Protein AF-A0AAU2Z779-F1 (afdb_monomer_lite)

Foldseek 3Di:
DDDDPPLPDPPWDWDWDDDPFKIWIDTSNPDIDIDGNDPVRVVVVPVVDDDDDPDDDD

pLDDT: mean 82.18, std 14.81, range [52.97, 97.19]

Sequence (58 aa):
MPDYPAWAVEGGTVRWFASPDVLLRVDAGDWLWALGRTAPALDAVRELLSGDWINRPS

Secondary structure (DSSP, 8-state):
-----GGGSTT--EEEEE-SSEEEEEETTTEEEEEESSHHHHHHHHHHS-S--TT---

Radius of gyration: 13.35 Å; chains: 1; bounding box: 41×22×23 Å

Structure (mmCIF, N/CA/C/O backbone):
data_AF-A0AAU2Z779-F1
#
_entry.id   AF-A0AAU2Z779-F1
#
loop_
_atom_site.group_PDB
_atom_site.id
_atom_site.type_symbol
_atom_site.label_atom_id
_atom_site.label_alt_id
_atom_site.label_comp_id
_atom_site.label_asym_id
_atom_site.label_entity_id
_atom_site.label_seq_id
_atom_site.pdbx_PDB_ins_code
_atom_site.Cartn_x
_atom_site.Cartn_y
_atom_site.Cartn_z
_atom_site.occupancy
_atom_site.B_iso_or_equiv
_atom_site.auth_seq_id
_atom_site.auth_comp_id
_atom_site.auth_asym_id
_atom_site.auth_atom_id
_atom_site.pdbx_PDB_model_num
ATOM 1 N N . MET A 1 1 ? 27.963 -13.624 -7.316 1.00 55.22 1 MET A N 1
ATOM 2 C CA . MET A 1 1 ? 27.217 -12.418 -6.889 1.00 55.22 1 MET A CA 1
ATOM 3 C C . MET A 1 1 ? 25.825 -12.877 -6.467 1.00 55.22 1 MET A C 1
ATOM 5 O O . MET A 1 1 ? 25.380 -13.846 -7.073 1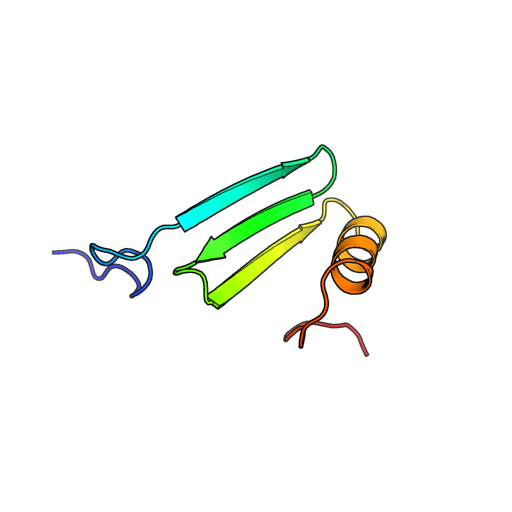.00 55.22 1 MET A O 1
ATOM 9 N N . PRO A 1 2 ? 25.187 -12.316 -5.422 1.00 53.94 2 PRO A N 1
ATOM 10 C CA . PRO A 1 2 ? 23.871 -12.784 -4.980 1.00 53.94 2 PRO A CA 1
ATOM 11 C C . PRO A 1 2 ? 22.829 -12.594 -6.085 1.00 53.94 2 PRO A C 1
ATOM 13 O O . PRO A 1 2 ? 22.906 -11.614 -6.826 1.00 53.94 2 PRO A O 1
ATOM 16 N N . ASP A 1 3 ? 21.884 -13.526 -6.176 1.00 65.12 3 ASP A N 1
ATOM 17 C CA . ASP A 1 3 ? 20.774 -13.469 -7.124 1.00 65.12 3 ASP A CA 1
ATOM 18 C C . ASP A 1 3 ? 19.753 -12.447 -6.608 1.00 65.12 3 ASP A C 1
ATOM 20 O O . ASP A 1 3 ? 19.042 -12.686 -5.628 1.00 65.12 3 ASP A O 1
ATOM 24 N N . TYR A 1 4 ? 19.780 -11.247 -7.182 1.00 56.94 4 TYR A N 1
ATOM 25 C CA . TYR A 1 4 ? 18.859 -10.180 -6.814 1.00 56.94 4 TYR A CA 1
ATOM 26 C C . TYR A 1 4 ? 17.600 -10.265 -7.688 1.00 56.94 4 TYR A C 1
ATOM 28 O O . TYR A 1 4 ? 17.711 -10.488 -8.894 1.00 56.94 4 TYR A O 1
ATOM 36 N N . PRO A 1 5 ? 16.397 -10.059 -7.120 1.00 59.62 5 PRO A N 1
ATOM 37 C CA . PRO A 1 5 ? 15.162 -10.051 -7.898 1.00 59.62 5 PRO A CA 1
ATOM 38 C C . PRO A 1 5 ? 15.207 -9.031 -9.046 1.00 59.62 5 PRO A C 1
ATOM 40 O O . PRO A 1 5 ? 15.798 -7.966 -8.900 1.0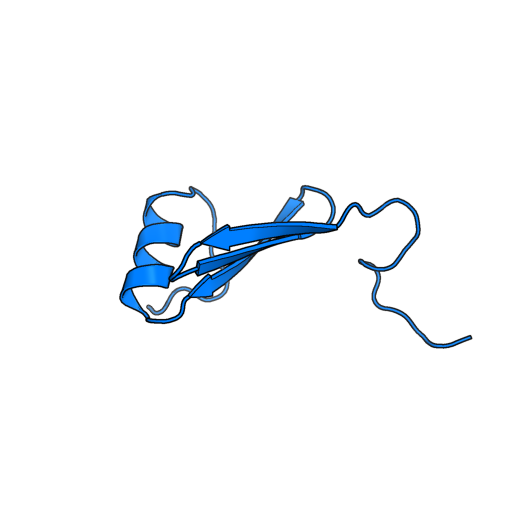0 59.62 5 PRO A O 1
ATOM 43 N N . ALA A 1 6 ? 14.499 -9.300 -10.148 1.00 56.59 6 ALA A N 1
ATOM 44 C CA . ALA A 1 6 ? 14.511 -8.477 -11.367 1.00 56.59 6 ALA A CA 1
ATOM 45 C C . ALA A 1 6 ? 14.121 -6.987 -11.180 1.00 56.59 6 ALA A C 1
ATOM 47 O O . ALA A 1 6 ? 14.425 -6.159 -12.032 1.00 56.59 6 ALA A O 1
ATOM 48 N N . TRP A 1 7 ? 13.483 -6.616 -10.065 1.00 55.03 7 TRP A N 1
ATOM 49 C CA . TRP A 1 7 ? 13.188 -5.217 -9.716 1.00 55.03 7 TRP A CA 1
ATOM 50 C C . TRP A 1 7 ? 14.381 -4.463 -9.101 1.00 55.03 7 TRP A C 1
ATOM 52 O O . TRP A 1 7 ? 14.323 -3.246 -8.960 1.00 55.03 7 TRP A O 1
ATOM 62 N N . ALA A 1 8 ? 15.449 -5.167 -8.720 1.00 55.88 8 ALA A N 1
ATOM 63 C CA . ALA A 1 8 ? 16.696 -4.606 -8.195 1.00 55.88 8 ALA A CA 1
ATOM 64 C C . ALA A 1 8 ? 17.760 -4.392 -9.293 1.00 55.88 8 ALA A C 1
ATOM 66 O O . ALA A 1 8 ? 18.917 -4.103 -8.991 1.00 55.88 8 ALA A O 1
ATOM 67 N N . VAL A 1 9 ? 17.381 -4.562 -10.562 1.00 58.56 9 VAL A N 1
ATOM 68 C CA . VAL A 1 9 ? 18.255 -4.382 -11.727 1.00 58.56 9 VAL A CA 1
ATOM 69 C C . VAL A 1 9 ? 18.406 -2.884 -12.019 1.00 58.56 9 VAL A C 1
ATOM 71 O O . VAL A 1 9 ? 17.444 -2.121 -11.891 1.00 58.56 9 VAL A O 1
ATOM 74 N N . GLU A 1 10 ? 19.613 -2.451 -12.399 1.00 52.97 10 GLU A N 1
ATOM 75 C CA . GLU A 1 10 ? 19.893 -1.055 -12.759 1.00 52.97 10 GLU A CA 1
ATOM 76 C C . GLU A 1 10 ? 18.869 -0.523 -13.781 1.00 52.97 10 GLU A C 1
ATOM 78 O O . GLU A 1 10 ? 18.698 -1.086 -14.860 1.00 52.97 10 GLU A O 1
ATOM 83 N N . GLY A 1 11 ? 18.171 0.562 -13.423 1.00 57.66 11 GLY A N 1
ATOM 84 C CA . GLY A 1 11 ? 17.156 1.224 -14.257 1.00 57.66 11 GLY A CA 1
ATOM 85 C C . GLY A 1 11 ? 15.714 1.105 -13.745 1.00 57.66 11 GLY A C 1
ATOM 86 O O . GLY A 1 11 ? 14.883 1.956 -14.067 1.00 57.66 11 GLY A O 1
ATOM 87 N N . GLY A 1 12 ? 15.413 0.127 -12.885 1.00 66.38 12 GLY A N 1
ATOM 88 C CA . GLY A 1 12 ? 14.105 -0.002 -12.237 1.00 66.38 12 GLY A CA 1
ATOM 89 C C . GLY A 1 12 ? 13.950 1.003 -11.096 1.00 66.38 12 GLY A C 1
ATOM 90 O O . GLY A 1 12 ? 14.370 0.744 -9.972 1.00 66.38 12 GLY A O 1
ATOM 91 N N . THR A 1 13 ? 13.357 2.171 -11.355 1.00 75.56 13 THR A N 1
ATOM 92 C CA . THR A 1 13 ? 13.108 3.135 -10.271 1.00 75.56 13 THR A CA 1
ATOM 93 C C . THR A 1 13 ? 12.021 2.590 -9.347 1.00 75.56 13 THR A C 1
ATOM 95 O O . THR A 1 13 ? 10.855 2.525 -9.732 1.00 75.56 13 THR A O 1
ATOM 98 N N . VAL A 1 14 ? 12.402 2.227 -8.121 1.00 85.62 14 VAL A N 1
ATOM 99 C CA . VAL A 1 14 ? 11.455 1.940 -7.040 1.00 85.62 14 VAL A CA 1
ATOM 100 C C . VAL A 1 14 ? 11.092 3.250 -6.354 1.00 85.62 14 VAL A C 1
ATOM 102 O O . VAL A 1 14 ? 11.968 3.980 -5.884 1.00 85.62 14 VAL A O 1
ATOM 105 N N . ARG A 1 15 ? 9.796 3.552 -6.269 1.00 89.25 15 ARG A N 1
ATOM 106 C CA . ARG A 1 15 ? 9.295 4.748 -5.584 1.00 89.25 15 ARG A CA 1
ATOM 107 C C . ARG A 1 15 ? 8.374 4.364 -4.438 1.00 89.25 15 ARG A C 1
ATOM 109 O O . ARG A 1 15 ? 7.469 3.558 -4.612 1.00 89.25 15 ARG A O 1
ATOM 116 N N . TRP A 1 16 ? 8.588 4.986 -3.285 1.00 93.56 16 TRP A N 1
ATOM 117 C CA . TRP A 1 16 ? 7.775 4.781 -2.091 1.00 93.56 16 TRP A CA 1
ATOM 118 C C . TRP A 1 16 ? 6.944 6.021 -1.776 1.00 93.56 16 TRP A C 1
ATOM 120 O O . TRP A 1 16 ? 7.437 7.144 -1.888 1.00 93.56 16 TRP A O 1
ATOM 130 N N . PHE A 1 17 ? 5.704 5.809 -1.337 1.00 93.69 17 PHE A N 1
ATOM 1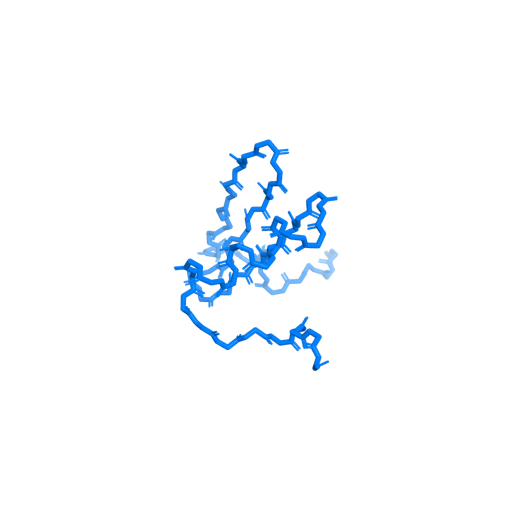31 C CA . PHE A 1 17 ? 4.830 6.850 -0.799 1.00 93.69 17 PHE A CA 1
ATOM 132 C C . PHE A 1 17 ? 4.258 6.376 0.530 1.00 93.69 17 PHE A C 1
ATOM 134 O O . PHE A 1 17 ? 3.769 5.253 0.625 1.00 93.69 17 PHE A O 1
ATOM 141 N N . ALA A 1 18 ? 4.310 7.226 1.549 1.00 95.19 18 ALA A N 1
ATOM 142 C CA . ALA A 1 18 ? 3.846 6.885 2.885 1.00 95.19 18 ALA A CA 1
ATOM 143 C C . ALA A 1 18 ? 2.784 7.874 3.365 1.00 95.19 18 ALA A C 1
ATOM 145 O O . ALA A 1 18 ? 2.902 9.085 3.183 1.00 95.19 18 ALA A O 1
ATOM 146 N N . SER A 1 19 ? 1.770 7.327 4.021 1.00 92.62 19 SER A N 1
ATOM 147 C CA . SER A 1 19 ? 0.766 8.031 4.813 1.00 92.62 19 SER A CA 1
ATOM 148 C C . SER A 1 19 ? 0.634 7.315 6.167 1.00 92.62 19 SER A C 1
ATOM 150 O O . SER A 1 19 ? 1.207 6.235 6.336 1.00 92.62 19 SER A O 1
ATOM 152 N N . PRO A 1 20 ? -0.101 7.863 7.148 1.00 95.81 20 PRO A N 1
ATOM 153 C CA . PRO A 1 20 ? -0.253 7.215 8.453 1.00 95.81 20 PRO A CA 1
ATOM 154 C C . PRO A 1 20 ? -0.778 5.769 8.391 1.00 95.81 20 PRO A C 1
ATOM 156 O O . PRO A 1 20 ? -0.332 4.922 9.173 1.00 95.81 20 PRO A O 1
ATOM 159 N N . ASP A 1 21 ? -1.675 5.474 7.445 1.00 96.62 21 ASP A N 1
ATOM 160 C CA . ASP A 1 21 ? -2.386 4.192 7.369 1.00 96.62 21 ASP A CA 1
ATOM 161 C C . ASP A 1 21 ? -2.013 3.327 6.164 1.00 96.62 21 ASP A C 1
ATOM 163 O O . ASP A 1 21 ? -2.399 2.159 6.121 1.00 96.62 21 ASP A O 1
ATOM 167 N N . VAL A 1 22 ? -1.260 3.862 5.198 1.00 96.50 22 VAL A N 1
ATOM 168 C CA . VAL A 1 22 ? -0.916 3.159 3.954 1.00 96.50 22 VAL A CA 1
ATOM 169 C C . VAL A 1 22 ? 0.522 3.445 3.536 1.00 96.50 22 VAL A C 1
ATOM 171 O O . VAL A 1 22 ? 0.951 4.602 3.505 1.00 96.50 22 VAL A O 1
ATOM 174 N N . LEU A 1 23 ? 1.222 2.388 3.126 1.00 97.19 23 LEU A N 1
ATOM 175 C CA . LEU A 1 23 ? 2.488 2.439 2.403 1.00 97.19 23 LEU A CA 1
ATOM 176 C C . LEU A 1 23 ? 2.285 1.922 0.973 1.00 97.19 23 LEU A C 1
ATOM 178 O O . LEU A 1 23 ? 1.775 0.818 0.776 1.00 97.19 23 LEU A O 1
ATOM 182 N N . LEU A 1 24 ? 2.703 2.711 -0.015 1.00 94.81 24 LEU A N 1
ATOM 183 C CA . LEU A 1 24 ? 2.687 2.345 -1.429 1.00 94.81 24 LEU A CA 1
ATOM 184 C C . LEU A 1 24 ? 4.111 2.187 -1.953 1.00 94.81 24 LEU A C 1
ATOM 186 O O . LEU A 1 24 ? 4.998 2.974 -1.612 1.00 94.81 24 LEU A O 1
ATOM 190 N N . ARG A 1 25 ? 4.300 1.206 -2.833 1.00 94.12 25 ARG A N 1
ATOM 191 C CA . ARG A 1 25 ? 5.542 0.975 -3.570 1.00 94.12 25 ARG A CA 1
ATOM 192 C C . ARG A 1 25 ? 5.221 0.819 -5.046 1.00 94.12 25 ARG A C 1
ATOM 194 O O . ARG A 1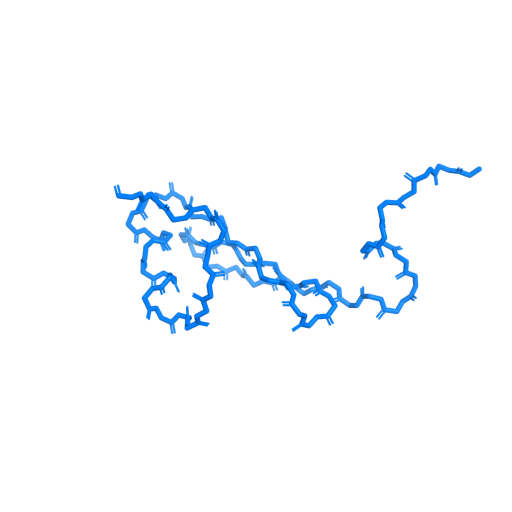 25 ? 4.427 -0.043 -5.407 1.00 94.12 25 ARG A O 1
ATOM 201 N N . VAL A 1 26 ? 5.856 1.633 -5.877 1.00 91.00 26 VAL A N 1
ATOM 202 C CA . VAL A 1 26 ? 5.792 1.533 -7.333 1.00 91.00 26 VAL A CA 1
ATOM 203 C C . VAL A 1 26 ? 7.102 0.949 -7.833 1.00 91.00 26 VAL A C 1
ATOM 205 O O . VAL A 1 26 ? 8.155 1.546 -7.604 1.00 91.00 26 VAL A O 1
ATOM 208 N N . ASP A 1 27 ? 7.030 -0.186 -8.521 1.00 87.62 27 ASP A N 1
ATOM 209 C CA . ASP A 1 27 ? 8.175 -0.821 -9.172 1.00 87.62 27 ASP A CA 1
ATOM 210 C C . ASP A 1 27 ? 8.118 -0.583 -10.678 1.00 87.62 27 ASP A C 1
ATOM 212 O O . ASP A 1 27 ? 7.112 -0.885 -11.321 1.00 87.62 27 ASP A O 1
ATOM 216 N N . ALA A 1 28 ? 9.206 -0.039 -11.233 1.00 82.50 28 ALA A N 1
ATOM 217 C CA . ALA A 1 28 ? 9.391 0.205 -12.668 1.00 82.50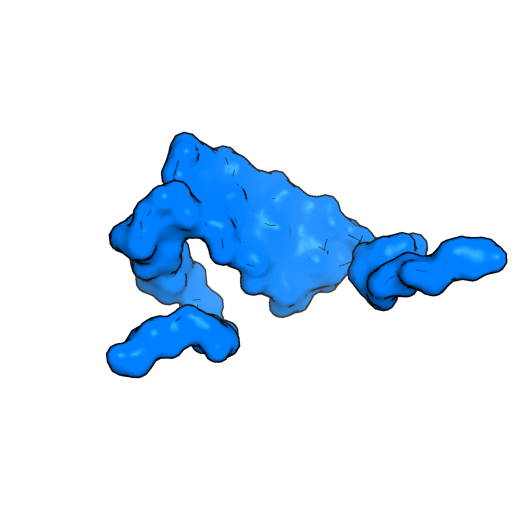 28 ALA A CA 1
ATOM 218 C C . ALA A 1 28 ? 8.282 1.037 -13.354 1.00 82.50 28 ALA A C 1
ATOM 220 O O . ALA A 1 28 ? 8.254 1.125 -14.573 1.00 82.50 28 ALA A O 1
ATOM 221 N N . GLY A 1 29 ? 7.396 1.682 -12.586 1.00 76.88 29 GLY A N 1
ATOM 222 C CA . GLY A 1 29 ? 6.249 2.440 -13.100 1.00 76.88 29 GLY A CA 1
ATOM 223 C C . GLY A 1 29 ? 5.009 1.598 -13.423 1.00 76.88 29 GLY A C 1
ATOM 224 O O . GLY A 1 29 ? 3.941 2.179 -13.586 1.00 76.88 29 GLY A O 1
ATOM 225 N N . ASP A 1 30 ? 5.130 0.269 -13.435 1.00 82.00 30 ASP A N 1
ATOM 226 C CA . ASP A 1 30 ? 4.080 -0.644 -13.906 1.00 82.00 30 ASP A CA 1
ATOM 227 C C . ASP A 1 30 ? 3.386 -1.409 -12.773 1.00 82.00 30 ASP A C 1
ATOM 229 O O . ASP A 1 30 ? 2.210 -1.754 -12.879 1.00 82.00 30 ASP A O 1
ATOM 233 N N . TRP A 1 31 ? 4.093 -1.672 -11.669 1.00 85.88 31 TRP A N 1
ATOM 234 C CA . TRP A 1 31 ? 3.564 -2.472 -10.563 1.00 85.88 31 TRP A CA 1
ATOM 235 C C . TRP A 1 31 ? 3.347 -1.627 -9.321 1.00 85.88 31 TRP A C 1
ATOM 237 O O . TRP A 1 31 ? 4.273 -0.974 -8.837 1.00 85.88 31 TRP A O 1
ATOM 247 N N . LEU A 1 32 ? 2.136 -1.695 -8.770 1.00 90.00 32 LEU A N 1
ATOM 248 C CA . LEU A 1 32 ? 1.781 -1.054 -7.512 1.00 90.00 32 LEU A CA 1
ATOM 249 C C . LEU A 1 32 ? 1.575 -2.099 -6.414 1.00 90.00 32 LEU A C 1
ATOM 251 O O . LEU A 1 32 ? 0.711 -2.969 -6.512 1.00 90.00 32 LEU A O 1
ATOM 255 N N . TRP A 1 33 ? 2.315 -1.946 -5.322 1.00 91.62 33 TRP A N 1
ATOM 256 C CA . TRP A 1 33 ? 2.085 -2.658 -4.071 1.00 91.62 33 TRP A CA 1
ATOM 257 C C . TRP A 1 33 ? 1.489 -1.704 -3.041 1.00 91.62 33 TRP A C 1
ATOM 259 O O . TRP A 1 33 ? 1.941 -0.564 -2.913 1.00 91.62 33 TRP A O 1
ATOM 269 N N . ALA A 1 34 ? 0.514 -2.187 -2.274 1.00 94.25 34 ALA A N 1
ATOM 270 C CA . ALA A 1 34 ? -0.111 -1.438 -1.193 1.00 94.25 34 ALA A CA 1
ATOM 271 C C . ALA A 1 34 ? -0.118 -2.262 0.098 1.00 94.25 34 ALA A C 1
ATOM 273 O O . ALA A 1 34 ? -0.558 -3.413 0.111 1.00 94.25 34 ALA A O 1
ATOM 274 N N . LEU A 1 35 ? 0.352 -1.653 1.185 1.00 94.62 35 LEU A N 1
ATOM 275 C CA . LEU A 1 35 ? 0.283 -2.193 2.537 1.00 94.62 35 LEU A CA 1
ATOM 276 C C . LEU A 1 35 ? -0.552 -1.242 3.395 1.00 94.62 35 LEU A C 1
ATOM 278 O O . LEU A 1 35 ? -0.116 -0.130 3.693 1.00 94.62 35 LEU A O 1
ATOM 282 N N . GLY A 1 36 ? -1.749 -1.681 3.776 1.00 93.94 36 GLY A N 1
ATOM 283 C CA . GLY A 1 36 ? -2.618 -0.961 4.704 1.00 93.94 36 GLY A CA 1
ATOM 284 C C . GLY A 1 36 ? -2.390 -1.409 6.145 1.00 93.94 36 GLY A C 1
ATOM 285 O O . GLY A 1 36 ? -2.197 -2.594 6.413 1.00 93.94 36 GLY A O 1
ATOM 286 N N . ARG A 1 37 ? -2.459 -0.468 7.089 1.00 95.88 37 ARG A N 1
ATOM 287 C CA . ARG A 1 37 ? -2.459 -0.747 8.534 1.00 95.88 37 ARG A CA 1
ATOM 288 C C . ARG A 1 37 ? -3.716 -1.510 8.963 1.00 95.88 37 ARG A C 1
ATOM 290 O O . ARG A 1 37 ? -3.684 -2.269 9.928 1.00 95.88 37 ARG A O 1
ATOM 297 N N . THR A 1 38 ? -4.821 -1.292 8.254 1.00 95.38 38 THR A N 1
ATOM 298 C CA . THR A 1 38 ? -6.119 -1.939 8.468 1.00 95.38 38 THR A CA 1
ATOM 299 C C . THR A 1 38 ? -6.718 -2.355 7.124 1.00 95.38 38 THR A C 1
ATOM 301 O O . THR A 1 38 ? -6.334 -1.824 6.078 1.00 95.38 38 THR A O 1
ATOM 304 N N . ALA A 1 39 ? -7.675 -3.287 7.139 1.00 93.19 39 ALA A N 1
ATOM 305 C CA . ALA A 1 39 ? -8.393 -3.675 5.924 1.00 93.19 39 ALA A CA 1
ATOM 306 C C . ALA A 1 39 ? -9.139 -2.487 5.273 1.00 93.19 39 ALA A C 1
ATOM 308 O O . ALA A 1 39 ? -8.908 -2.258 4.087 1.00 93.19 39 ALA A O 1
ATOM 309 N N . PRO A 1 40 ? -9.885 -1.641 6.020 1.00 94.75 40 PRO A N 1
ATOM 310 C CA . PRO A 1 40 ? -10.526 -0.461 5.433 1.00 94.75 40 PRO A CA 1
ATOM 311 C C . PRO A 1 40 ? -9.550 0.525 4.781 1.00 94.75 40 PRO A C 1
ATOM 313 O O . PRO A 1 40 ? -9.868 1.110 3.750 1.00 94.75 40 PRO A O 1
ATOM 316 N N . ALA A 1 41 ? -8.348 0.703 5.344 1.00 95.12 41 ALA A N 1
ATOM 317 C CA . ALA A 1 41 ? -7.335 1.571 4.744 1.00 95.12 41 ALA A CA 1
ATOM 318 C C . ALA A 1 41 ? -6.850 1.030 3.389 1.00 95.12 41 ALA A C 1
ATOM 320 O O . ALA A 1 41 ? -6.635 1.800 2.455 1.00 95.12 41 ALA A O 1
ATOM 321 N N . LEU A 1 42 ? -6.702 -0.292 3.266 1.00 93.50 42 LEU A N 1
ATOM 322 C CA . LEU A 1 42 ? -6.336 -0.926 2.001 1.00 93.50 42 LEU A CA 1
ATOM 323 C C . LEU A 1 42 ? -7.489 -0.884 0.985 1.00 93.50 42 LEU A C 1
ATOM 325 O O . LEU A 1 42 ? -7.244 -0.695 -0.204 1.00 93.50 42 LEU A O 1
ATOM 329 N N . ASP A 1 43 ? -8.733 -1.020 1.439 1.00 92.38 43 ASP A N 1
ATOM 330 C CA . ASP A 1 43 ? -9.909 -0.936 0.570 1.00 92.38 43 ASP A CA 1
ATOM 331 C C . ASP A 1 43 ? -10.108 0.477 0.011 1.00 92.38 43 ASP A C 1
ATOM 333 O O . ASP A 1 43 ? -10.312 0.624 -1.192 1.00 92.38 43 ASP A O 1
ATOM 337 N N . ALA A 1 44 ? -9.895 1.520 0.820 1.00 93.44 44 ALA A N 1
ATOM 338 C CA . ALA A 1 44 ? -9.919 2.906 0.348 1.00 93.44 44 ALA A CA 1
ATOM 339 C C . ALA A 1 44 ? -8.889 3.171 -0.770 1.00 93.44 44 ALA A C 1
ATOM 341 O O . ALA A 1 44 ? -9.167 3.897 -1.725 1.00 93.44 44 ALA A O 1
ATOM 342 N N . VAL A 1 45 ? -7.703 2.551 -0.702 1.00 93.44 45 VAL A N 1
ATOM 343 C CA . VAL A 1 45 ? -6.695 2.636 -1.778 1.00 93.44 45 VAL A CA 1
ATOM 344 C C . VAL A 1 45 ? -7.205 1.985 -3.061 1.00 93.44 45 VAL A C 1
ATOM 346 O O . VAL A 1 45 ? -7.008 2.538 -4.140 1.00 93.44 45 VAL A O 1
ATOM 349 N N . ARG A 1 46 ? -7.866 0.828 -2.953 1.00 91.06 46 ARG A N 1
ATOM 350 C CA . ARG A 1 46 ? -8.422 0.092 -4.101 1.00 91.06 46 ARG A CA 1
ATOM 351 C C . ARG A 1 46 ? -9.589 0.819 -4.759 1.00 91.06 46 ARG A C 1
ATOM 353 O O . ARG A 1 46 ? -9.814 0.638 -5.951 1.00 91.06 46 ARG A O 1
ATOM 360 N N . GLU A 1 47 ? -10.346 1.590 -3.988 1.00 92.56 47 GLU A N 1
ATOM 361 C CA . GLU A 1 47 ? -11.410 2.454 -4.502 1.00 92.56 47 GLU A CA 1
ATOM 362 C C . GLU A 1 47 ? -10.844 3.693 -5.201 1.00 92.56 47 GLU A C 1
ATOM 364 O O . GLU A 1 47 ? -11.351 4.095 -6.246 1.00 92.56 47 GLU A O 1
ATOM 369 N N . LEU A 1 48 ? -9.774 4.281 -4.652 1.00 93.31 48 LEU A N 1
ATOM 370 C CA . LEU A 1 48 ? -9.155 5.488 -5.199 1.00 93.31 48 LEU A CA 1
ATOM 371 C C . LEU A 1 48 ? -8.327 5.214 -6.462 1.00 93.31 48 LEU A C 1
ATOM 373 O O . LEU A 1 48 ? -8.327 6.016 -7.396 1.00 93.31 48 LEU A O 1
ATOM 377 N N . LEU A 1 49 ? -7.586 4.107 -6.479 1.00 90.12 49 LEU A N 1
ATOM 378 C CA . LEU A 1 49 ? -6.690 3.742 -7.569 1.00 90.12 49 LEU A CA 1
ATOM 379 C C . LEU A 1 49 ? -7.341 2.654 -8.418 1.00 90.12 49 LEU A C 1
ATOM 381 O O . LEU A 1 49 ? -7.444 1.492 -8.018 1.00 90.12 49 LEU A O 1
ATOM 385 N N . SER A 1 50 ? -7.767 3.055 -9.614 1.00 85.06 50 SER A N 1
ATOM 386 C CA . SER A 1 50 ? -8.284 2.135 -10.624 1.00 85.06 50 SER A CA 1
ATOM 387 C C . SER A 1 50 ? -7.213 1.120 -11.027 1.00 85.06 50 SER A C 1
ATOM 389 O O . SER A 1 50 ? -6.054 1.481 -11.222 1.00 85.06 50 SER A O 1
ATOM 391 N N . GLY A 1 51 ? -7.611 -0.139 -11.179 1.00 83.44 51 GLY A N 1
ATOM 392 C CA . GLY A 1 51 ? -6.728 -1.214 -11.614 1.00 83.44 51 GLY A CA 1
ATOM 393 C C . GLY A 1 51 ? -7.201 -2.581 -11.138 1.00 83.44 51 GLY A C 1
ATOM 394 O O . GLY A 1 51 ? -8.039 -2.692 -10.237 1.00 83.44 51 GLY A O 1
ATOM 395 N N . ASP A 1 52 ? -6.638 -3.620 -11.745 1.00 85.25 52 ASP A N 1
ATOM 396 C CA . ASP A 1 52 ? -6.885 -4.997 -11.342 1.00 85.25 52 ASP A CA 1
ATOM 397 C C . ASP A 1 52 ? -5.988 -5.365 -10.160 1.00 85.25 52 ASP A C 1
ATOM 399 O O . ASP A 1 52 ? -4.760 -5.396 -10.245 1.00 85.25 52 ASP A O 1
ATOM 403 N N . TRP A 1 53 ? -6.620 -5.649 -9.024 1.00 87.25 53 TRP A N 1
ATOM 404 C CA . TRP A 1 53 ? -5.930 -6.013 -7.795 1.00 87.25 53 TRP A CA 1
ATOM 405 C C . TRP A 1 53 ? -5.869 -7.533 -7.654 1.00 87.25 53 TRP A C 1
ATOM 407 O O . TRP A 1 53 ? -6.889 -8.181 -7.434 1.00 87.25 53 TRP A O 1
ATOM 417 N N . ILE A 1 54 ? -4.657 -8.089 -7.695 1.00 83.25 54 ILE A N 1
ATOM 418 C CA . ILE A 1 54 ? -4.406 -9.544 -7.686 1.00 83.25 54 ILE A CA 1
ATOM 419 C C . ILE A 1 54 ? -4.896 -10.229 -6.388 1.00 83.25 54 ILE A C 1
ATOM 421 O O . ILE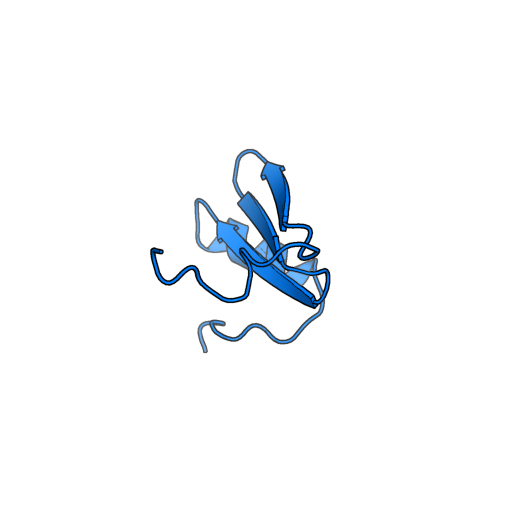 A 1 54 ? -5.214 -11.412 -6.403 1.00 83.25 54 ILE A O 1
ATOM 425 N N . ASN A 1 55 ? -5.021 -9.488 -5.277 1.00 74.62 55 ASN A N 1
ATOM 426 C CA . ASN A 1 55 ? -5.393 -10.012 -3.951 1.00 74.62 55 ASN A CA 1
ATOM 427 C C . ASN A 1 55 ? -6.657 -9.353 -3.367 1.00 74.62 55 ASN A C 1
ATOM 429 O O . ASN A 1 55 ? -6.707 -9.041 -2.171 1.00 74.62 55 ASN A O 1
ATOM 433 N N . ARG A 1 56 ? -7.660 -9.047 -4.195 1.00 66.25 56 ARG A N 1
ATOM 434 C CA . ARG A 1 56 ? -8.936 -8.524 -3.686 1.00 66.25 56 ARG A CA 1
ATOM 435 C C . ARG A 1 56 ? -9.717 -9.672 -3.017 1.00 66.25 56 ARG A C 1
ATOM 437 O O . ARG A 1 56 ? -9.911 -10.693 -3.674 1.00 66.25 56 ARG A O 1
ATOM 444 N N . PRO A 1 57 ? -10.127 -9.561 -1.739 1.00 61.72 57 PRO A N 1
ATOM 445 C CA . PRO A 1 57 ? -11.021 -10.554 -1.152 1.00 61.72 57 PRO A CA 1
ATOM 446 C C . PRO A 1 57 ? -12.339 -10.562 -1.938 1.00 61.72 57 PRO A C 1
ATOM 448 O O . PRO A 1 57 ? -12.857 -9.496 -2.277 1.00 61.72 57 PRO A O 1
ATOM 451 N N . SER A 1 58 ? -12.799 -11.768 -2.282 1.00 60.56 58 SER A N 1
ATOM 452 C CA . SER A 1 58 ? -14.056 -12.037 -2.993 1.00 60.56 58 SER A CA 1
ATOM 453 C C . SER A 1 58 ? -15.275 -11.752 -2.131 1.00 60.56 58 SER A C 1
ATOM 455 O O . SER A 1 58 ? -15.215 -12.161 -0.947 1.00 60.56 58 SER A O 1
#